Protein AF-A0A3B3D5J2-F1 (afdb_monomer)

Nearest PDB structures (foldseek):
  6rps-assembly2_B  TM=9.064E-01  e=7.370E-09  Homo sapiens
  2x7s-assembly1_A  TM=8.802E-01  e=2.127E-07  Homo sapiens
  3tvo-assembly1_X  TM=8.886E-01  e=2.582E-07  Homo sapiens
  8p6u-assembly1_A  TM=8.823E-01  e=7.752E-07  Homo sapiens
  3kld-assembly1_B  TM=8.930E-01  e=9.048E-06  Mus musculus

Radius of gyration: 16.82 Å; Cα contacts (8 Å, |Δi|>4): 180; chains: 1; bounding box: 38×32×40 Å

Foldseek 3Di:
DKDKDFDVVPDVDLVRLQQALRGIEIEAAAEAADDDDPDDVVLSHDPDQVAWWWDQAFDFDPVTHSRYTYTYHPDHHHHHPVRVVVVQVVQVVVCVVPPDDDDRPDPPGDPDDDDPTDGD

Sequence (120 aa):
MHVVHYNSDKYPNISSAVDKSDGLAVLGVLIEVIQVPGFNIRALLPARLDEYYRYDGSLTTPPCYPSVLWTVFRNTMTVSQKQVHQFTQLFLNRHLRSDEGSYYYRDSYIPNVESNLLQK

Secondary structure (DSSP, 8-state):
-EEEEE-TTT-SSHHHHTTSTTTEEEEE--EES---SS--GGGGS-S--SSEEEEEE--SSTT--S-EEEEEESS-EE--HHHHHHHHHHHHHHHTTS-S--------SPPPPP----B-

Organism: Oryzias melastigma (NCBI:txid30732)

Structure (mmCIF, N/CA/C/O backbone):
data_AF-A0A3B3D5J2-F1
#
_entry.id   AF-A0A3B3D5J2-F1
#
loop_
_atom_site.group_PDB
_atom_site.id
_atom_site.type_symbol
_atom_site.label_atom_id
_atom_site.label_alt_id
_atom_site.label_comp_id
_atom_site.label_asym_id
_atom_site.label_entity_id
_atom_site.label_seq_id
_atom_site.pdbx_PDB_ins_code
_atom_site.Cartn_x
_atom_site.Cartn_y
_atom_site.Cartn_z
_atom_site.occupancy
_atom_site.B_iso_or_equiv
_atom_site.auth_seq_id
_atom_site.auth_comp_id
_atom_site.auth_asym_id
_atom_site.auth_atom_id
_atom_site.pdbx_PDB_model_num
ATOM 1 N N . MET A 1 1 ? -3.450 2.923 5.338 1.00 83.88 1 MET A N 1
ATOM 2 C CA . MET A 1 1 ? -2.760 1.635 5.098 1.00 83.88 1 MET A CA 1
ATOM 3 C C . MET A 1 1 ? -2.498 1.489 3.610 1.00 83.88 1 MET A C 1
ATOM 5 O O . MET A 1 1 ? -3.393 1.792 2.835 1.00 83.88 1 MET A O 1
ATOM 9 N N . HIS A 1 2 ? -1.309 1.031 3.217 1.00 86.69 2 HIS A N 1
ATOM 10 C CA . HIS A 1 2 ? -0.979 0.725 1.822 1.00 86.69 2 HIS A CA 1
ATOM 11 C C . HIS A 1 2 ? -0.807 -0.788 1.647 1.00 86.69 2 HIS A C 1
ATOM 13 O O . HIS A 1 2 ? -0.105 -1.410 2.442 1.00 86.69 2 HIS A O 1
ATOM 19 N N . VAL A 1 3 ? -1.424 -1.374 0.618 1.00 87.31 3 VAL A N 1
ATOM 20 C CA . VAL A 1 3 ? -1.184 -2.765 0.198 1.00 87.31 3 VAL A CA 1
ATOM 21 C C . VAL A 1 3 ? -0.454 -2.739 -1.138 1.00 87.31 3 VAL A C 1
ATOM 23 O O . VAL A 1 3 ? -1.007 -2.293 -2.144 1.00 87.31 3 VAL A O 1
ATOM 26 N N . VAL A 1 4 ? 0.797 -3.195 -1.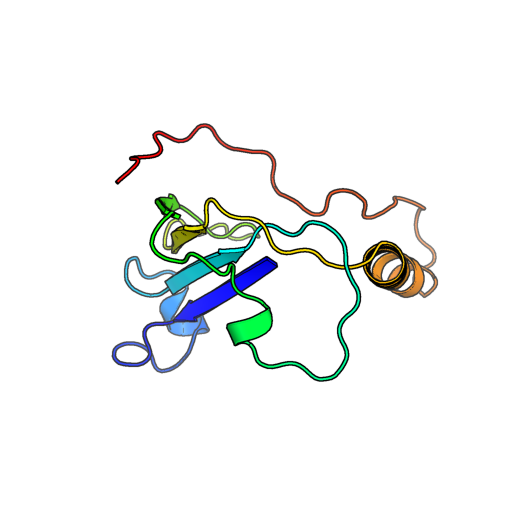141 1.00 89.88 4 VAL A N 1
ATOM 27 C CA . VAL A 1 4 ? 1.681 -3.157 -2.311 1.00 89.88 4 VAL A CA 1
ATOM 28 C C . VAL A 1 4 ? 1.608 -4.490 -3.050 1.00 89.88 4 VAL A C 1
ATOM 30 O O . VAL A 1 4 ? 1.875 -5.537 -2.465 1.00 89.88 4 VAL A O 1
ATOM 33 N N . HIS A 1 5 ? 1.260 -4.441 -4.333 1.00 91.06 5 HIS A N 1
ATOM 34 C CA . HIS A 1 5 ? 1.254 -5.581 -5.247 1.00 91.06 5 HIS A CA 1
ATOM 35 C C . HIS A 1 5 ? 2.325 -5.390 -6.321 1.00 91.06 5 HIS A C 1
ATOM 37 O O . HIS A 1 5 ? 2.671 -4.256 -6.658 1.00 91.06 5 HIS A O 1
ATOM 43 N N . TYR A 1 6 ? 2.815 -6.497 -6.881 1.00 94.00 6 TYR A N 1
ATOM 44 C CA . TYR A 1 6 ? 3.716 -6.492 -8.031 1.00 94.00 6 TYR A CA 1
ATOM 45 C C . TYR A 1 6 ? 3.174 -7.378 -9.155 1.00 94.00 6 TYR A C 1
ATOM 47 O O . TYR A 1 6 ? 2.416 -8.315 -8.903 1.00 94.00 6 TYR A O 1
ATOM 55 N N . ASN A 1 7 ? 3.561 -7.077 -10.392 1.00 91.50 7 ASN A N 1
ATOM 56 C CA . ASN A 1 7 ? 3.182 -7.847 -11.571 1.00 91.50 7 ASN A CA 1
ATOM 57 C C . ASN A 1 7 ? 3.985 -9.157 -11.652 1.00 91.50 7 ASN A C 1
ATOM 59 O O . ASN A 1 7 ? 5.087 -9.197 -12.205 1.00 91.50 7 ASN A O 1
ATOM 63 N N . SER A 1 8 ? 3.432 -10.229 -11.087 1.00 93.50 8 SER A N 1
ATOM 64 C CA . SER A 1 8 ? 4.075 -11.547 -11.027 1.00 93.50 8 SER A CA 1
ATOM 65 C C . SER A 1 8 ? 4.180 -12.260 -12.374 1.00 93.50 8 SER A C 1
ATOM 67 O O . SER A 1 8 ? 4.988 -13.174 -12.506 1.00 93.50 8 SER A O 1
ATOM 69 N N . ASP A 1 9 ? 3.401 -11.848 -13.375 1.00 93.56 9 ASP A N 1
ATOM 70 C CA . ASP A 1 9 ? 3.448 -12.458 -14.709 1.00 93.56 9 ASP A CA 1
ATOM 71 C C . ASP A 1 9 ? 4.710 -12.038 -15.473 1.00 93.56 9 ASP A C 1
ATOM 73 O O . ASP A 1 9 ? 5.179 -12.750 -16.360 1.00 93.56 9 ASP A O 1
ATOM 77 N N . LYS A 1 10 ? 5.270 -10.871 -15.128 1.00 91.69 10 LYS A N 1
ATOM 78 C CA . LYS A 1 10 ? 6.452 -10.294 -15.784 1.00 91.69 10 LYS A CA 1
ATOM 79 C C . LYS A 1 10 ? 7.709 -10.329 -14.926 1.00 91.69 10 LYS A C 1
ATOM 81 O O . LYS A 1 10 ? 8.810 -10.352 -15.474 1.00 91.69 10 LYS A O 1
ATOM 86 N N . TYR A 1 11 ? 7.562 -10.317 -13.603 1.00 95.44 11 TYR A N 1
ATOM 87 C CA . TYR A 1 11 ? 8.683 -10.175 -12.683 1.00 95.44 11 TYR A CA 1
ATOM 88 C C . TYR A 1 11 ? 8.696 -11.302 -11.649 1.00 95.44 11 TYR A C 1
ATOM 90 O O . TYR A 1 11 ? 7.673 -11.557 -11.017 1.00 95.44 11 TYR A O 1
ATOM 98 N N . PRO A 1 12 ? 9.850 -11.951 -11.409 1.00 92.94 12 PRO A N 1
ATOM 99 C CA . PRO A 1 12 ? 9.943 -13.062 -10.462 1.00 92.94 12 PRO A CA 1
ATOM 100 C C . PRO A 1 12 ? 9.779 -12.633 -8.999 1.00 92.94 12 PRO A C 1
ATOM 102 O O . PRO A 1 12 ? 9.542 -13.472 -8.134 1.00 92.94 12 PRO A O 1
ATOM 105 N N . ASN A 1 13 ? 9.966 -11.347 -8.689 1.00 92.75 13 ASN A N 1
ATOM 106 C CA . ASN A 1 13 ? 9.793 -10.807 -7.345 1.00 92.75 13 ASN A CA 1
ATOM 107 C C . ASN A 1 13 ? 9.612 -9.283 -7.361 1.00 92.75 13 ASN A C 1
ATOM 109 O O . ASN A 1 13 ? 9.946 -8.598 -8.331 1.00 92.75 13 ASN A O 1
ATOM 113 N N . ILE A 1 14 ? 9.158 -8.749 -6.226 1.00 89.75 14 ILE A N 1
ATOM 114 C CA . ILE A 1 14 ? 8.936 -7.312 -6.036 1.00 89.75 14 ILE A CA 1
ATOM 115 C C . ILE A 1 14 ? 10.203 -6.472 -6.266 1.00 89.75 14 ILE A C 1
ATOM 117 O O . ILE A 1 14 ? 10.112 -5.382 -6.821 1.00 89.75 14 ILE A O 1
ATOM 121 N N . SER A 1 15 ? 11.389 -6.984 -5.911 1.00 91.50 15 SER A N 1
ATOM 122 C CA . SER A 1 15 ? 12.650 -6.246 -6.071 1.00 91.50 15 SER A CA 1
ATOM 123 C C . SER A 1 15 ? 12.995 -6.007 -7.538 1.00 91.50 15 SER A C 1
ATOM 125 O O . SER A 1 15 ? 13.572 -4.977 -7.859 1.00 91.50 15 SER A O 1
ATOM 127 N N . SER A 1 16 ? 12.644 -6.941 -8.422 1.00 93.38 16 SER A N 1
ATOM 128 C CA . SER A 1 16 ? 12.849 -6.801 -9.869 1.00 93.38 16 SER A CA 1
ATOM 129 C C . SER A 1 16 ? 11.794 -5.938 -10.571 1.00 93.38 16 SER A C 1
ATOM 131 O O . SER A 1 16 ? 12.001 -5.538 -11.713 1.00 93.38 16 SER A O 1
ATOM 133 N N . ALA A 1 17 ? 10.676 -5.658 -9.893 1.00 91.25 17 ALA A N 1
ATOM 134 C CA . ALA A 1 17 ? 9.558 -4.875 -10.419 1.00 91.25 17 ALA A CA 1
ATOM 135 C C . ALA A 1 17 ? 9.580 -3.407 -9.955 1.00 91.25 17 ALA A C 1
ATOM 137 O O . ALA A 1 17 ? 8.911 -2.562 -10.540 1.00 91.25 17 ALA A O 1
ATOM 138 N N . VAL A 1 18 ? 10.324 -3.096 -8.890 1.00 89.56 18 VAL A N 1
ATOM 139 C CA . VAL A 1 18 ? 10.228 -1.826 -8.152 1.00 89.56 18 VAL A CA 1
ATOM 140 C C . VAL A 1 18 ? 10.546 -0.582 -8.990 1.00 89.56 18 VAL A C 1
ATOM 142 O O . VAL A 1 18 ? 9.994 0.487 -8.742 1.00 89.56 18 VAL A O 1
ATOM 145 N N . ASP A 1 19 ? 11.412 -0.710 -9.992 1.00 88.44 19 ASP A N 1
ATOM 146 C CA . ASP A 1 19 ? 11.854 0.372 -10.875 1.00 88.44 19 ASP A CA 1
ATOM 147 C C . ASP A 1 19 ? 11.133 0.360 -12.237 1.00 88.44 19 ASP A C 1
ATOM 149 O O . ASP A 1 19 ? 11.482 1.135 -13.128 1.00 88.44 19 ASP A O 1
ATOM 153 N N . LYS A 1 20 ? 10.139 -0.520 -12.424 1.00 91.12 20 LYS A N 1
ATOM 154 C CA . LYS A 1 20 ? 9.417 -0.702 -13.691 1.00 91.12 20 LYS A CA 1
ATOM 155 C C . LYS A 1 20 ? 8.056 -0.025 -13.636 1.00 91.12 20 LYS A C 1
ATOM 157 O O . LYS A 1 20 ? 7.317 -0.198 -12.673 1.00 91.12 20 LYS A O 1
ATOM 162 N N . SER A 1 21 ? 7.707 0.719 -14.684 1.00 85.19 21 SER A N 1
ATOM 163 C CA . SER A 1 21 ? 6.467 1.507 -14.745 1.00 85.19 21 SER A CA 1
ATOM 164 C C . SER A 1 21 ? 5.185 0.667 -14.682 1.00 85.19 21 SER A C 1
ATOM 166 O O . SER A 1 21 ? 4.151 1.163 -14.256 1.00 85.19 21 SER A O 1
ATOM 168 N N . ASP A 1 22 ? 5.243 -0.606 -15.069 1.00 88.69 22 ASP A N 1
ATOM 169 C CA . ASP A 1 22 ? 4.163 -1.594 -14.964 1.00 88.69 22 ASP A CA 1
ATOM 170 C C . ASP A 1 22 ? 4.429 -2.653 -13.878 1.00 88.69 22 ASP A C 1
ATOM 172 O O . ASP A 1 22 ? 3.799 -3.717 -13.854 1.00 88.69 22 ASP A O 1
ATOM 176 N N . GLY A 1 23 ? 5.388 -2.374 -12.995 1.00 87.75 23 GLY A N 1
ATOM 177 C CA . GLY A 1 23 ? 5.869 -3.307 -11.993 1.00 87.75 23 GLY A CA 1
ATOM 178 C C . GLY A 1 23 ? 5.003 -3.363 -10.746 1.00 87.75 23 GLY A C 1
ATOM 179 O O . GLY A 1 23 ? 4.763 -4.463 -10.247 1.00 87.75 23 GLY A O 1
ATOM 180 N N . LEU A 1 24 ? 4.519 -2.217 -10.250 1.00 92.12 24 LEU A N 1
ATOM 181 C CA . LEU A 1 24 ? 3.821 -2.118 -8.965 1.00 92.12 24 LEU A CA 1
ATOM 182 C C . LEU A 1 24 ? 2.426 -1.495 -9.074 1.00 92.12 24 LEU A C 1
ATOM 184 O O . LEU A 1 24 ? 2.198 -0.517 -9.783 1.00 92.12 24 LEU A O 1
ATOM 188 N N . ALA A 1 25 ? 1.507 -2.015 -8.263 1.00 87.94 25 ALA A N 1
ATOM 189 C CA . ALA A 1 25 ? 0.207 -1.406 -8.005 1.00 87.94 25 ALA A CA 1
ATOM 190 C C . ALA A 1 25 ? 0.011 -1.271 -6.495 1.00 87.94 25 ALA A C 1
ATOM 192 O O . ALA A 1 25 ? 0.195 -2.240 -5.753 1.00 87.94 25 ALA A O 1
ATOM 193 N N . VAL A 1 26 ? -0.368 -0.081 -6.025 1.00 89.81 26 VAL A N 1
ATOM 194 C CA . VAL A 1 26 ? -0.554 0.163 -4.589 1.00 89.81 26 VAL A CA 1
ATOM 195 C C . VAL A 1 26 ? -1.988 0.563 -4.290 1.00 89.81 26 VAL A C 1
ATOM 197 O O . VAL A 1 26 ? -2.544 1.487 -4.884 1.00 89.81 26 VAL A O 1
ATOM 200 N N . LEU A 1 27 ? -2.570 -0.148 -3.328 1.00 84.38 27 LEU A N 1
ATOM 201 C CA . LEU A 1 27 ? -3.902 0.105 -2.812 1.00 84.38 27 LEU A CA 1
ATOM 202 C C . LEU A 1 27 ? -3.817 0.926 -1.527 1.00 84.38 27 LEU A C 1
ATOM 204 O O . LEU A 1 27 ? -3.337 0.433 -0.504 1.00 84.38 27 LEU A O 1
ATOM 208 N N . GLY A 1 28 ? -4.286 2.168 -1.579 1.00 83.44 28 GLY A N 1
ATOM 209 C CA . GLY A 1 28 ? -4.389 3.059 -0.432 1.00 83.44 28 GLY A CA 1
ATOM 210 C C . GLY A 1 28 ? -5.759 2.967 0.233 1.00 83.44 28 GLY A C 1
ATOM 211 O O . GLY A 1 28 ? -6.780 3.261 -0.386 1.00 83.44 28 GLY A O 1
ATOM 212 N N . VAL A 1 29 ? -5.777 2.587 1.510 1.00 84.44 29 VAL A N 1
ATOM 213 C CA . VAL A 1 29 ? -6.975 2.569 2.359 1.00 84.44 29 VAL A CA 1
ATOM 214 C C . VAL A 1 29 ? -6.828 3.607 3.465 1.00 84.44 29 VAL A C 1
ATOM 216 O O . VAL A 1 29 ? -5.888 3.538 4.268 1.00 84.44 29 VAL A O 1
ATOM 219 N N . LEU A 1 30 ? -7.765 4.549 3.527 1.00 83.56 30 LEU A N 1
ATOM 220 C CA . LEU A 1 30 ? -7.865 5.524 4.610 1.00 83.56 30 LEU A CA 1
ATOM 221 C C . LEU A 1 30 ? -8.524 4.888 5.833 1.00 83.56 30 LEU A C 1
ATOM 223 O O . LEU A 1 30 ? -9.469 4.115 5.693 1.00 83.56 30 LEU A O 1
ATOM 227 N N . ILE A 1 31 ? -8.015 5.202 7.024 1.00 76.19 31 ILE A N 1
ATOM 228 C CA . ILE A 1 31 ? -8.418 4.554 8.270 1.00 76.19 31 ILE A CA 1
ATOM 229 C C . ILE A 1 31 ? -8.980 5.587 9.274 1.00 76.19 31 ILE A C 1
ATOM 231 O O . ILE A 1 31 ? -8.273 6.509 9.665 1.00 76.19 31 ILE A O 1
ATOM 235 N N . GLU A 1 32 ? -10.236 5.408 9.689 1.00 75.19 32 GLU A N 1
ATOM 236 C CA . GLU A 1 32 ? -10.915 5.973 10.874 1.00 75.19 32 GLU A CA 1
ATOM 237 C C . GLU A 1 32 ? -10.848 4.977 12.044 1.00 75.19 32 GLU A C 1
ATOM 239 O O . GLU A 1 32 ? -9.860 4.268 12.050 1.00 75.19 32 GLU A O 1
ATOM 244 N N . VAL A 1 33 ? -11.774 4.863 13.036 1.00 73.19 33 VAL A N 1
ATOM 245 C CA . VAL A 1 33 ? -11.447 4.215 14.344 1.00 73.19 33 VAL A CA 1
ATOM 246 C C . VAL A 1 33 ? -12.365 3.110 15.084 1.00 73.19 33 VAL A C 1
ATOM 248 O O . VAL A 1 33 ? -13.128 3.517 15.947 1.00 73.19 33 VAL A O 1
ATOM 251 N N . ILE A 1 34 ? -12.298 1.738 14.877 1.00 65.94 34 ILE A N 1
ATOM 252 C CA . ILE A 1 34 ? -12.864 0.497 15.590 1.00 65.94 34 ILE A CA 1
ATOM 253 C C . ILE A 1 34 ? -11.978 -0.846 15.664 1.00 65.94 34 ILE A C 1
ATOM 255 O O . ILE A 1 34 ? -11.178 -1.104 14.789 1.00 65.94 34 ILE A O 1
ATOM 259 N N . GLN A 1 35 ? -12.084 -1.749 16.680 1.00 60.19 35 GLN A N 1
ATOM 260 C CA . GLN A 1 35 ? -11.154 -2.893 16.991 1.00 60.19 35 GLN A CA 1
ATOM 261 C C . GLN A 1 35 ? -11.306 -4.178 16.127 1.00 60.19 35 GLN A C 1
ATOM 263 O O . GLN A 1 35 ? -12.436 -4.579 15.875 1.00 60.19 35 GLN A O 1
ATOM 268 N N . VAL A 1 36 ? -10.218 -4.903 15.773 1.00 56.69 36 VAL A N 1
ATOM 269 C CA . VAL A 1 36 ? -10.278 -6.140 14.942 1.00 56.69 36 VAL A CA 1
ATOM 270 C C . VAL A 1 36 ? -9.322 -7.278 15.407 1.00 56.69 36 VAL A C 1
ATOM 272 O O . VAL A 1 36 ? -8.108 -7.064 15.438 1.00 56.69 36 VAL A O 1
ATOM 275 N N . PRO A 1 37 ? -9.828 -8.481 15.774 1.00 63.81 37 PRO A N 1
ATOM 276 C CA . PRO A 1 37 ? -9.061 -9.735 15.907 1.00 63.81 37 PRO A CA 1
ATOM 277 C C . PRO A 1 37 ? -8.848 -10.405 14.530 1.00 63.81 37 PRO A C 1
ATOM 279 O O . PRO A 1 37 ? -9.143 -9.776 13.524 1.00 63.81 37 PRO A O 1
ATOM 282 N N . GLY A 1 38 ? -8.312 -11.636 14.451 1.00 58.94 38 GLY A N 1
ATOM 283 C CA . GLY A 1 38 ? -7.962 -12.315 13.183 1.00 58.94 38 GLY A CA 1
ATOM 284 C C . GLY A 1 38 ? -8.987 -12.091 12.061 1.00 58.94 38 GLY A C 1
ATOM 285 O O . GLY A 1 38 ? -10.170 -12.378 12.238 1.00 58.94 38 GLY A O 1
ATOM 286 N N . PHE A 1 39 ? -8.540 -11.510 10.944 1.00 67.25 39 PHE A N 1
ATOM 287 C CA . PHE A 1 39 ? -9.435 -10.793 10.037 1.00 67.25 39 PHE A CA 1
ATOM 288 C C . PHE A 1 39 ? -9.262 -11.200 8.575 1.00 67.25 39 PHE A C 1
ATOM 290 O O . PHE A 1 39 ? -8.171 -11.480 8.082 1.00 67.25 39 PHE A O 1
ATOM 297 N N . ASN A 1 40 ? -10.383 -11.186 7.862 1.00 77.06 40 ASN A N 1
ATOM 298 C CA . ASN A 1 40 ? -10.420 -11.279 6.413 1.00 77.06 40 ASN A CA 1
ATOM 299 C C . ASN A 1 40 ? -9.822 -9.993 5.813 1.00 77.06 40 ASN A C 1
ATOM 301 O O . ASN A 1 40 ? -10.244 -8.906 6.193 1.00 77.06 40 ASN A O 1
ATOM 305 N N . ILE A 1 41 ? -8.893 -10.083 4.853 1.00 81.44 41 ILE A N 1
ATOM 306 C CA . ILE A 1 41 ? -8.319 -8.901 4.172 1.00 81.44 41 ILE A CA 1
ATOM 307 C C . ILE A 1 41 ? -9.415 -8.038 3.536 1.00 81.44 41 ILE A C 1
ATOM 309 O O . ILE A 1 41 ? -9.307 -6.815 3.525 1.00 81.44 41 ILE A O 1
ATOM 313 N N . ARG A 1 42 ? -10.515 -8.647 3.075 1.00 83.44 42 ARG A N 1
ATOM 314 C CA . ARG A 1 42 ? -11.688 -7.914 2.586 1.00 83.44 42 ARG A CA 1
ATOM 315 C C . ARG A 1 42 ? -12.271 -6.981 3.647 1.00 83.44 42 ARG A C 1
ATOM 317 O O . ARG A 1 42 ? -12.748 -5.912 3.294 1.00 83.44 42 ARG A O 1
ATOM 324 N N . ALA A 1 43 ? -12.195 -7.363 4.920 1.00 81.88 43 ALA A N 1
ATOM 325 C CA . ALA A 1 43 ? -12.626 -6.544 6.048 1.00 81.88 43 ALA A CA 1
ATOM 326 C C . ALA A 1 43 ? -11.668 -5.381 6.352 1.00 81.88 43 ALA A C 1
ATOM 328 O O . ALA A 1 43 ? -11.986 -4.556 7.198 1.00 81.88 43 ALA A O 1
ATOM 329 N N . LEU A 1 44 ? -10.519 -5.293 5.671 1.00 82.56 44 LEU A N 1
ATOM 330 C CA . LEU A 1 44 ? -9.663 -4.105 5.672 1.00 82.56 44 LEU A CA 1
ATOM 331 C C . LEU A 1 44 ? -9.912 -3.182 4.475 1.00 82.56 44 LEU A C 1
ATOM 333 O O . LEU A 1 44 ? -9.210 -2.183 4.331 1.00 82.56 44 LEU A O 1
ATOM 337 N N . LEU A 1 45 ? -10.857 -3.514 3.596 1.00 88.62 45 LEU A N 1
ATOM 338 C CA . LEU A 1 45 ? -11.207 -2.688 2.448 1.00 88.62 45 LEU A CA 1
ATOM 339 C C . LEU A 1 45 ? -12.544 -1.983 2.694 1.00 88.62 45 LEU A C 1
ATOM 341 O O . LEU A 1 45 ? -13.430 -2.584 3.304 1.00 88.62 45 LEU A O 1
ATOM 345 N N . PRO A 1 46 ? -12.728 -0.756 2.174 1.00 88.12 46 PRO A N 1
ATOM 346 C CA . PRO A 1 46 ? -14.010 -0.070 2.252 1.00 88.12 46 PRO A CA 1
ATOM 347 C C . PRO A 1 46 ? -15.138 -0.886 1.620 1.00 88.12 46 PRO A C 1
ATOM 349 O O . PRO A 1 46 ? -14.929 -1.654 0.675 1.00 88.12 46 PRO A O 1
ATOM 352 N N . ALA A 1 47 ? -16.360 -0.690 2.117 1.00 88.06 47 ALA A N 1
ATOM 353 C CA . ALA A 1 47 ? -17.538 -1.376 1.587 1.00 88.06 47 ALA A CA 1
ATOM 354 C C . ALA A 1 47 ? -17.742 -1.090 0.087 1.00 88.06 47 ALA A C 1
ATOM 356 O O . ALA A 1 47 ? -18.087 -1.993 -0.677 1.00 88.06 47 ALA A O 1
ATOM 357 N N . ARG A 1 48 ? -17.470 0.153 -0.328 1.00 89.12 48 ARG A N 1
ATOM 358 C CA . ARG A 1 48 ? -17.554 0.625 -1.712 1.00 89.12 48 ARG A CA 1
ATOM 359 C C . ARG A 1 48 ? -16.159 0.730 -2.311 1.00 89.12 48 ARG A C 1
ATOM 361 O O . ARG A 1 48 ? -15.344 1.522 -1.848 1.00 89.12 48 ARG A O 1
ATOM 368 N N . LEU A 1 49 ? -15.885 -0.109 -3.308 1.00 91.00 49 LEU A N 1
ATOM 369 C CA . LEU A 1 49 ? -14.606 -0.120 -4.029 1.00 91.00 49 LEU A CA 1
ATOM 370 C C . LEU A 1 49 ? -14.676 0.566 -5.389 1.00 91.00 49 LEU A C 1
ATOM 372 O O . LEU A 1 49 ? -13.652 0.736 -6.034 1.00 91.00 49 LEU A O 1
ATOM 376 N N . ASP A 1 50 ? -15.881 0.882 -5.844 1.00 93.38 50 ASP A N 1
ATOM 377 C CA . ASP A 1 50 ? -16.170 1.570 -7.096 1.00 93.38 50 ASP A CA 1
ATOM 378 C C . ASP A 1 50 ? -15.805 3.060 -7.034 1.00 93.38 50 ASP A C 1
ATOM 380 O O . ASP A 1 50 ? -15.554 3.667 -8.067 1.00 93.38 50 ASP A O 1
ATOM 384 N N . GLU A 1 51 ? -15.701 3.636 -5.833 1.00 92.00 51 GLU A N 1
ATOM 385 C CA . GLU A 1 51 ? -15.327 5.036 -5.626 1.00 92.00 51 GLU A CA 1
ATOM 386 C C . GLU A 1 51 ? -13.844 5.166 -5.259 1.00 92.00 51 GLU A C 1
ATOM 388 O O . GLU A 1 51 ? -13.440 4.962 -4.107 1.00 92.00 51 GLU A O 1
ATOM 393 N N . TYR A 1 52 ? -13.013 5.524 -6.238 1.00 92.88 52 TYR A N 1
ATOM 394 C CA . TYR A 1 52 ? -11.573 5.684 -6.043 1.00 92.88 52 TYR A CA 1
ATOM 395 C C . TYR A 1 52 ? -10.956 6.744 -6.956 1.00 92.88 52 TYR A C 1
ATOM 397 O O . TYR A 1 52 ? -11.470 7.074 -8.020 1.00 92.88 52 TYR A O 1
ATOM 405 N N . TYR A 1 53 ? -9.789 7.227 -6.547 1.00 90.81 53 TYR A N 1
ATOM 406 C CA . TYR A 1 53 ? -8.888 8.041 -7.354 1.00 90.81 53 TYR A CA 1
ATOM 407 C C . TYR A 1 53 ? -7.763 7.160 -7.885 1.00 90.81 53 TYR A C 1
ATOM 409 O O . TYR A 1 53 ? -7.245 6.312 -7.149 1.00 90.81 53 TYR A O 1
ATOM 417 N N . ARG A 1 54 ? -7.366 7.357 -9.146 1.00 90.56 54 ARG A N 1
ATOM 418 C CA . ARG A 1 54 ? -6.251 6.624 -9.753 1.00 90.56 54 ARG A CA 1
ATOM 419 C C . ARG A 1 54 ? -5.270 7.588 -10.402 1.00 90.56 54 ARG A C 1
ATOM 421 O O . ARG A 1 54 ? -5.688 8.444 -11.175 1.00 90.56 54 ARG A O 1
ATOM 428 N N . TYR A 1 55 ? -3.989 7.446 -10.086 1.00 87.69 55 TYR A N 1
ATOM 429 C CA . TYR A 1 55 ? -2.944 8.321 -10.613 1.00 87.69 55 TYR A CA 1
ATOM 430 C C . TYR A 1 55 ? -1.586 7.617 -10.649 1.00 87.69 55 TYR A C 1
ATOM 432 O O . TYR A 1 55 ? -1.316 6.729 -9.836 1.00 87.69 55 TYR A O 1
ATOM 440 N N . ASP A 1 56 ? -0.738 8.027 -11.588 1.00 89.75 56 ASP A N 1
ATOM 441 C CA . ASP A 1 56 ? 0.671 7.643 -11.620 1.00 89.75 56 ASP A CA 1
ATOM 442 C C . ASP A 1 56 ? 1.437 8.449 -10.568 1.00 89.75 56 ASP A C 1
ATOM 444 O O . ASP A 1 56 ? 1.317 9.672 -10.487 1.00 89.75 56 ASP A O 1
ATOM 448 N N . GLY A 1 57 ? 2.218 7.768 -9.738 1.00 87.62 57 GLY A N 1
ATOM 449 C CA . GLY A 1 57 ? 2.982 8.383 -8.664 1.00 87.62 57 GLY A CA 1
ATOM 450 C C . GLY A 1 57 ? 4.245 7.602 -8.335 1.00 87.62 57 GLY A C 1
ATOM 451 O O . GLY A 1 57 ? 4.720 6.771 -9.110 1.00 87.62 57 GLY A O 1
ATOM 452 N N . SER A 1 58 ? 4.807 7.884 -7.163 1.00 88.81 58 SER A N 1
ATOM 453 C CA . SER A 1 58 ? 6.056 7.284 -6.707 1.00 88.81 58 SER A CA 1
ATOM 454 C C . SER A 1 58 ? 5.909 6.479 -5.422 1.00 88.81 58 SER A C 1
ATOM 456 O O . SER A 1 58 ? 4.871 6.512 -4.755 1.00 88.81 58 SER A O 1
ATOM 458 N N . LEU A 1 59 ? 6.961 5.739 -5.068 1.00 86.81 59 LEU A N 1
ATOM 459 C CA . LEU A 1 59 ? 7.107 5.169 -3.731 1.00 86.81 59 LEU A CA 1
ATOM 460 C C . LEU A 1 59 ? 7.160 6.282 -2.678 1.00 86.81 59 LEU A C 1
ATOM 462 O O . LEU A 1 59 ? 7.879 7.266 -2.833 1.00 86.81 59 LEU A O 1
ATOM 466 N N . THR A 1 60 ? 6.473 6.082 -1.554 1.00 87.06 60 THR A N 1
ATOM 467 C CA . THR A 1 60 ? 6.456 7.034 -0.429 1.00 87.06 60 THR A CA 1
ATOM 468 C C . THR A 1 60 ? 7.608 6.813 0.558 1.00 87.06 60 THR A C 1
ATOM 470 O O . THR A 1 60 ? 7.489 7.129 1.739 1.00 87.06 60 THR A O 1
ATOM 473 N N . THR A 1 61 ? 8.704 6.215 0.098 1.00 81.00 61 THR A N 1
ATOM 474 C CA . THR A 1 61 ? 9.938 5.968 0.855 1.00 81.00 61 THR A CA 1
ATOM 475 C C . THR A 1 61 ? 11.112 5.961 -0.120 1.00 81.00 61 THR A C 1
ATOM 477 O O . THR A 1 61 ? 10.945 5.431 -1.228 1.00 81.00 61 THR A O 1
ATOM 480 N N . PRO A 1 62 ? 12.297 6.481 0.259 1.00 84.62 62 PRO A N 1
ATOM 481 C CA . PRO A 1 62 ? 13.489 6.391 -0.578 1.00 84.62 62 PRO A CA 1
ATOM 482 C C . PRO A 1 62 ? 13.706 4.961 -1.100 1.00 84.62 62 PRO A C 1
ATOM 484 O O . PRO A 1 62 ? 13.522 4.009 -0.336 1.00 84.62 62 PRO A O 1
ATOM 487 N N . PRO A 1 63 ? 14.054 4.789 -2.388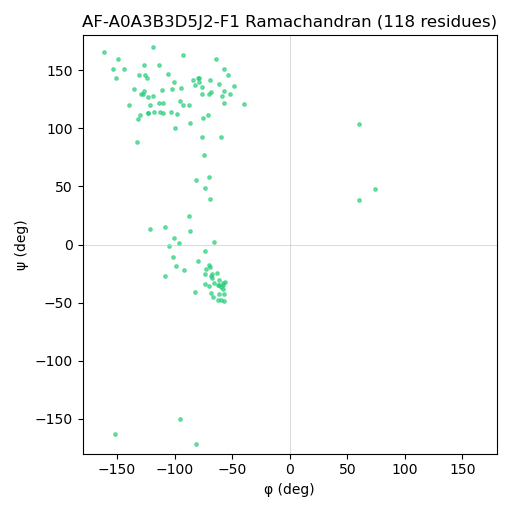 1.00 88.50 63 PRO A N 1
ATOM 488 C CA . PRO A 1 63 ? 14.510 5.808 -3.347 1.00 88.50 63 PRO A CA 1
ATOM 489 C C . PRO A 1 63 ? 13.401 6.564 -4.113 1.00 88.50 63 PRO A C 1
ATOM 491 O O . PRO A 1 63 ? 13.711 7.280 -5.059 1.00 88.50 63 PRO A O 1
ATOM 494 N N . CYS A 1 64 ? 12.126 6.448 -3.721 1.00 84.50 64 CYS A N 1
ATOM 495 C CA . CYS A 1 64 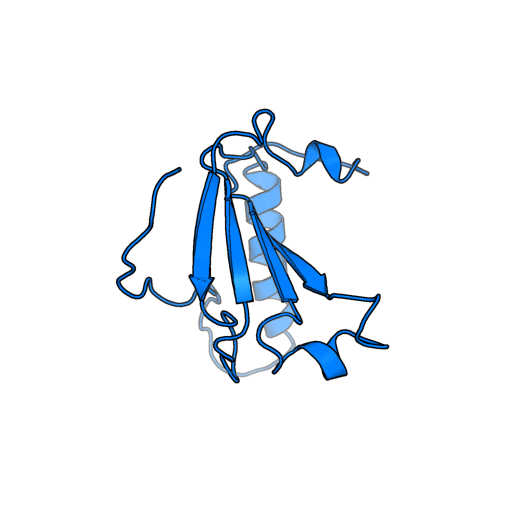? 11.016 7.232 -4.286 1.00 84.50 64 CYS A CA 1
ATOM 496 C C . CYS A 1 64 ? 10.790 7.043 -5.805 1.00 84.50 6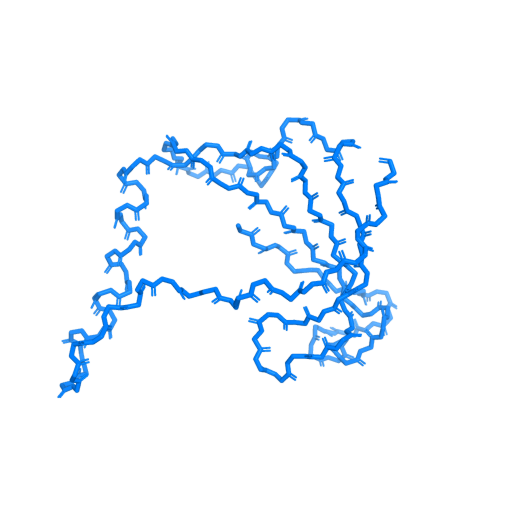4 CYS A C 1
ATOM 498 O O . CYS A 1 64 ? 10.464 8.002 -6.504 1.00 84.50 64 CYS A O 1
ATOM 500 N N . TYR A 1 65 ? 10.949 5.822 -6.333 1.00 84.81 65 TYR A N 1
ATOM 501 C CA . TYR A 1 65 ? 10.774 5.552 -7.769 1.00 84.81 65 TYR A CA 1
ATOM 502 C C . TYR A 1 65 ? 9.376 5.950 -8.278 1.00 84.81 65 TYR A C 1
ATOM 504 O O . TYR A 1 65 ? 8.397 5.545 -7.648 1.00 84.81 65 TYR A O 1
ATOM 512 N N . PRO A 1 66 ? 9.258 6.686 -9.406 1.00 87.19 66 PRO A N 1
ATOM 513 C CA . PRO A 1 66 ? 7.990 7.097 -10.022 1.00 87.19 66 PRO A CA 1
ATOM 514 C C . PRO A 1 66 ? 7.388 5.975 -10.886 1.00 87.19 66 PRO A C 1
ATOM 516 O O . PRO A 1 66 ? 7.176 6.127 -12.086 1.00 87.19 66 PRO A O 1
ATOM 519 N N . SER A 1 67 ? 7.192 4.810 -10.279 1.00 86.44 67 SER A N 1
ATOM 520 C CA . SER A 1 67 ? 6.807 3.554 -10.938 1.00 86.44 67 SER A CA 1
ATOM 521 C C . SER A 1 67 ? 5.494 2.980 -10.396 1.00 86.44 67 SER A C 1
ATOM 523 O O . SER A 1 67 ? 5.184 1.811 -10.624 1.00 86.44 67 SER A O 1
ATOM 525 N N . VAL A 1 68 ? 4.733 3.768 -9.629 1.00 89.19 68 VAL A N 1
ATOM 526 C CA . VAL A 1 68 ? 3.579 3.271 -8.876 1.00 89.19 68 VAL A CA 1
ATOM 527 C C . VAL A 1 68 ? 2.279 3.793 -9.464 1.00 89.19 68 VAL A C 1
ATOM 529 O O . VAL A 1 68 ? 2.023 4.994 -9.446 1.00 89.19 68 VAL A O 1
ATOM 532 N N . LEU A 1 69 ? 1.401 2.876 -9.865 1.00 91.31 69 LEU A N 1
ATOM 533 C CA . LEU A 1 69 ? 0.006 3.198 -10.150 1.00 91.31 69 LEU A CA 1
ATOM 534 C C . LEU A 1 69 ? -0.814 3.127 -8.856 1.00 91.31 69 LEU A C 1
ATOM 536 O O . LEU A 1 69 ? -1.117 2.042 -8.344 1.00 91.31 69 LEU A O 1
ATOM 540 N N . TRP A 1 70 ? -1.166 4.291 -8.317 1.00 91.38 70 TRP A N 1
ATOM 541 C CA . TRP A 1 70 ? -1.913 4.419 -7.070 1.00 91.38 70 TRP A CA 1
ATOM 542 C C . TRP A 1 70 ? -3.410 4.250 -7.296 1.00 91.38 70 TRP A C 1
ATOM 544 O O . TRP A 1 70 ? -3.975 4.804 -8.235 1.00 91.38 70 TRP A O 1
ATOM 554 N N . THR A 1 71 ? -4.070 3.506 -6.408 1.00 93.44 71 THR A N 1
ATOM 555 C CA . THR A 1 71 ? -5.534 3.476 -6.276 1.00 93.44 71 THR A CA 1
ATOM 556 C C . THR A 1 71 ? -5.898 3.841 -4.845 1.00 93.44 71 THR A C 1
ATOM 558 O O . THR A 1 71 ? -5.586 3.093 -3.919 1.00 93.44 71 THR A O 1
ATOM 561 N N . VAL A 1 72 ? -6.542 4.991 -4.659 1.00 92.44 72 VAL A N 1
ATOM 562 C CA . VAL A 1 72 ? -6.937 5.507 -3.342 1.00 92.44 72 VAL A CA 1
ATOM 563 C C . VAL A 1 72 ? -8.454 5.499 -3.251 1.00 92.44 72 VAL A C 1
ATOM 565 O O . VAL A 1 72 ? -9.118 6.228 -3.986 1.00 92.44 72 VAL A O 1
ATOM 568 N N . PHE A 1 73 ? -9.014 4.677 -2.364 1.00 93.81 73 PHE A N 1
ATOM 569 C CA . PHE A 1 73 ? -10.464 4.647 -2.174 1.00 93.81 73 PHE A CA 1
ATOM 570 C C . PHE A 1 73 ? -10.966 5.931 -1.522 1.00 93.81 73 PHE A C 1
ATOM 572 O O . PHE A 1 73 ? -10.334 6.471 -0.612 1.00 93.81 73 PHE A O 1
ATOM 579 N N . ARG A 1 74 ? -12.136 6.392 -1.968 1.00 90.81 74 ARG A N 1
ATOM 580 C CA . ARG A 1 74 ? -12.801 7.570 -1.406 1.00 90.81 74 ARG A CA 1
ATOM 581 C C . ARG A 1 74 ? -13.339 7.301 -0.000 1.00 90.81 74 ARG A C 1
ATOM 583 O O . ARG A 1 74 ? -13.324 8.192 0.843 1.00 90.81 74 ARG A O 1
ATOM 590 N N . ASN A 1 75 ? -13.819 6.086 0.243 1.00 91.19 75 ASN A N 1
ATOM 591 C CA . ASN A 1 75 ? -14.416 5.686 1.512 1.00 91.19 75 ASN A CA 1
ATOM 592 C C . ASN A 1 75 ? -13.345 5.251 2.521 1.00 91.19 75 ASN A C 1
ATOM 594 O O . ASN A 1 75 ? -12.369 4.584 2.173 1.00 91.19 75 ASN A O 1
ATOM 598 N N . THR A 1 76 ? -13.557 5.606 3.785 1.00 89.38 76 THR A N 1
ATOM 599 C CA . THR A 1 76 ? -12.661 5.317 4.909 1.00 89.38 76 THR A CA 1
ATOM 600 C C . THR A 1 76 ? -13.038 4.010 5.625 1.00 89.38 76 THR A C 1
ATOM 602 O O . THR A 1 76 ? -14.134 3.475 5.451 1.00 89.38 76 THR A O 1
ATOM 605 N N . MET A 1 77 ? -12.107 3.477 6.423 1.00 87.62 77 MET A N 1
ATOM 606 C CA . MET A 1 77 ? -12.244 2.238 7.204 1.00 87.62 77 MET A CA 1
ATOM 607 C C . MET A 1 77 ? -12.007 2.462 8.690 1.00 87.62 77 MET A C 1
ATOM 609 O O . MET A 1 77 ? -10.952 2.928 9.073 1.00 87.62 77 MET A O 1
ATOM 613 N N . THR A 1 78 ? -12.904 2.059 9.574 1.00 83.50 78 THR A N 1
ATOM 614 C CA . THR A 1 78 ? -12.834 2.437 10.996 1.00 83.50 78 THR A CA 1
ATOM 615 C C . THR A 1 78 ? -11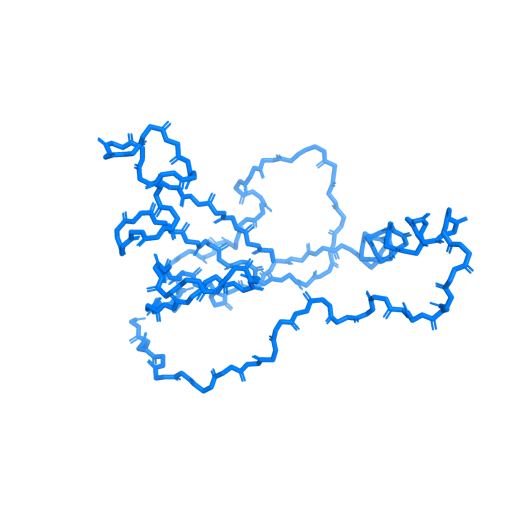.951 1.445 11.844 1.00 83.50 78 THR A C 1
ATOM 617 O O . THR A 1 78 ? -12.292 0.277 11.923 1.00 83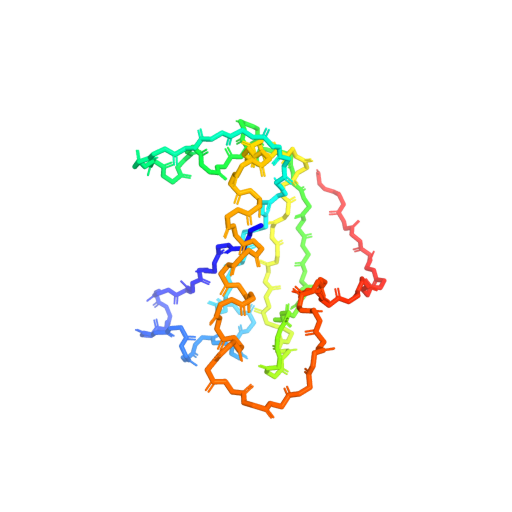.50 78 THR A O 1
ATOM 620 N N . VAL A 1 79 ? -10.843 1.869 12.512 1.00 81.75 79 VAL A N 1
ATOM 621 C CA . VAL A 1 79 ? -9.808 1.185 13.412 1.00 81.75 79 VAL A CA 1
ATOM 622 C C . VAL A 1 79 ? -9.546 1.716 14.894 1.00 81.75 79 VAL A C 1
ATOM 624 O O . VAL A 1 79 ? -9.021 2.800 15.073 1.00 81.75 79 VAL A O 1
ATOM 627 N N . SER A 1 80 ? -9.846 1.023 16.010 1.00 84.81 80 SER A N 1
ATOM 628 C CA . SER A 1 80 ? -10.273 1.658 17.305 1.00 84.81 80 SER A CA 1
ATOM 629 C C . SER A 1 80 ? -9.239 2.541 17.981 1.00 84.81 80 SER A C 1
ATOM 631 O O . SER A 1 80 ? -8.048 2.375 17.768 1.00 84.81 80 SER A O 1
ATOM 633 N N . GLN A 1 81 ? -9.665 3.443 18.884 1.00 83.00 81 GLN A N 1
ATOM 634 C CA . GLN A 1 81 ? -8.719 4.377 19.512 1.00 83.00 81 GLN A CA 1
ATOM 635 C C . GLN A 1 81 ? -7.676 3.596 20.306 1.00 83.00 81 GLN A C 1
ATOM 637 O O . GLN A 1 81 ? -6.498 3.935 20.327 1.00 83.00 81 GLN A O 1
ATOM 642 N N . LYS A 1 82 ? -8.104 2.478 20.897 1.00 81.12 82 LYS A N 1
ATOM 643 C CA . LYS A 1 82 ? -7.223 1.516 21.545 1.00 81.12 82 LYS A CA 1
ATOM 644 C C . LYS A 1 82 ? -6.213 0.907 20.567 1.00 81.12 82 LYS A C 1
ATOM 646 O O . LYS A 1 82 ? -5.049 0.791 20.929 1.00 81.12 82 LYS A O 1
ATOM 651 N N . GLN A 1 83 ? -6.622 0.544 19.352 1.00 77.81 83 GLN A N 1
ATOM 652 C CA . GLN A 1 83 ? -5.708 0.040 18.323 1.00 77.81 83 GLN A CA 1
ATOM 653 C C . GLN A 1 83 ? -4.754 1.112 17.799 1.00 77.81 83 GLN A C 1
ATOM 655 O O . GLN A 1 83 ? -3.570 0.825 17.655 1.00 77.81 83 GLN A O 1
ATOM 660 N N . VAL A 1 84 ? -5.234 2.336 17.559 1.00 82.12 84 VAL A N 1
ATOM 661 C CA . VAL A 1 84 ? -4.379 3.476 17.193 1.00 82.12 84 VAL A CA 1
ATOM 662 C C . VAL A 1 84 ? -3.335 3.693 18.280 1.00 82.12 84 VAL A C 1
ATOM 664 O O . VAL A 1 84 ? -2.144 3.737 17.990 1.00 82.12 84 VAL A O 1
ATOM 667 N N . HIS A 1 85 ? -3.760 3.720 19.543 1.00 82.12 85 HIS A N 1
ATOM 668 C CA . HIS A 1 85 ? -2.856 3.852 20.676 1.00 82.12 85 HIS A CA 1
ATOM 669 C C . HIS A 1 85 ? -1.831 2.709 20.730 1.00 82.12 85 HIS A C 1
ATOM 671 O O . HIS A 1 85 ? -0.638 2.973 20.837 1.00 82.12 85 HIS A O 1
ATOM 677 N N . GLN A 1 86 ? -2.259 1.448 20.599 1.00 79.69 86 GLN A N 1
ATOM 678 C CA . GLN A 1 86 ? -1.352 0.294 20.541 1.00 79.69 86 GLN A CA 1
ATOM 679 C C . GLN A 1 86 ? -0.336 0.415 19.399 1.00 79.69 86 GLN A C 1
ATOM 681 O O . GLN A 1 86 ? 0.846 0.143 19.605 1.00 79.69 86 GLN A O 1
ATOM 686 N N . PHE A 1 87 ? -0.774 0.857 18.219 1.00 77.00 87 PHE A N 1
ATOM 687 C CA . PHE A 1 87 ? 0.100 1.084 17.075 1.00 77.00 87 PHE A CA 1
ATOM 688 C C . PHE A 1 87 ? 1.136 2.171 17.373 1.00 77.00 87 PHE A C 1
ATOM 690 O O . PHE A 1 87 ? 2.326 1.936 17.184 1.00 77.00 87 PHE A O 1
ATOM 697 N N . THR A 1 88 ? 0.726 3.316 17.928 1.00 75.25 88 THR A N 1
ATOM 698 C CA . THR A 1 88 ? 1.647 4.396 18.319 1.00 75.25 88 THR A CA 1
ATOM 699 C C . THR A 1 88 ? 2.672 3.934 19.364 1.00 75.25 88 THR A C 1
ATOM 701 O O . THR A 1 88 ? 3.840 4.309 19.280 1.00 75.25 88 THR A O 1
ATOM 704 N N . GLN A 1 89 ? 2.285 3.071 20.311 1.00 73.81 89 GLN A N 1
ATOM 705 C CA . GLN A 1 89 ? 3.199 2.533 21.331 1.00 73.81 89 GLN A CA 1
ATOM 706 C C . GLN A 1 89 ? 4.287 1.604 20.758 1.00 73.81 89 GLN A C 1
ATOM 708 O O . GLN A 1 89 ? 5.389 1.550 21.303 1.00 73.81 89 GLN A O 1
ATOM 713 N N . LEU A 1 90 ? 4.038 0.899 19.646 1.00 67.62 90 LEU A N 1
ATOM 714 C CA . LEU A 1 90 ? 5.059 0.052 19.005 1.00 67.62 90 LEU A CA 1
ATOM 715 C C . LEU A 1 90 ? 6.272 0.860 18.525 1.00 67.62 90 LEU A C 1
ATOM 717 O O . LEU A 1 90 ? 7.403 0.375 18.603 1.00 67.62 90 LEU A O 1
ATOM 721 N N . PHE A 1 91 ? 6.050 2.091 18.062 1.00 63.62 91 PHE A N 1
ATOM 722 C CA . PHE A 1 91 ? 7.128 2.988 17.641 1.00 63.62 91 PHE A CA 1
ATOM 723 C C . PHE A 1 91 ? 7.905 3.545 18.836 1.00 63.62 91 PHE A C 1
ATOM 725 O O . PHE A 1 91 ? 9.125 3.665 18.756 1.00 63.62 91 PHE A O 1
ATOM 732 N N . LEU A 1 92 ? 7.232 3.785 19.967 1.00 58.03 92 LEU A N 1
ATOM 733 C CA . LEU A 1 92 ? 7.876 4.213 21.214 1.00 58.03 92 LEU A CA 1
ATOM 734 C C . LEU A 1 92 ? 8.772 3.109 21.804 1.00 58.03 92 LEU A C 1
ATOM 736 O O . LEU A 1 92 ? 9.927 3.358 22.144 1.00 58.03 92 LEU A O 1
ATOM 740 N N . ASN A 1 93 ? 8.291 1.862 21.849 1.00 54.00 93 ASN A N 1
ATOM 741 C CA . ASN A 1 93 ? 9.039 0.739 22.431 1.00 54.00 93 ASN A CA 1
ATOM 742 C C . ASN A 1 93 ? 10.276 0.326 21.621 1.00 54.00 93 ASN A C 1
ATOM 744 O O . ASN A 1 93 ? 11.231 -0.201 22.191 1.00 54.00 93 ASN A O 1
ATOM 748 N N . ARG A 1 94 ? 10.286 0.555 20.301 1.00 54.66 94 ARG A N 1
ATOM 749 C CA . ARG A 1 94 ? 11.459 0.269 19.460 1.00 54.66 94 ARG A CA 1
ATOM 750 C C . ARG A 1 94 ? 12.638 1.202 19.782 1.00 54.66 94 ARG A C 1
ATOM 752 O O . ARG A 1 94 ? 13.773 0.795 19.568 1.00 54.66 94 ARG A O 1
ATOM 759 N N . HIS A 1 95 ? 12.378 2.398 20.322 1.00 50.69 95 HIS A N 1
ATOM 760 C CA . HIS A 1 95 ? 13.400 3.390 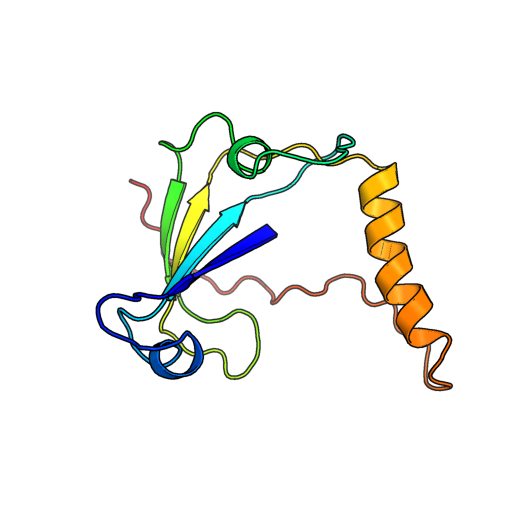20.682 1.00 50.69 95 HIS A CA 1
ATOM 761 C C . HIS A 1 95 ? 13.906 3.298 22.129 1.00 50.69 95 HIS A C 1
ATOM 763 O O . HIS A 1 95 ? 15.038 3.683 22.377 1.00 50.69 95 HIS A O 1
ATOM 769 N N . LEU A 1 96 ? 13.167 2.699 23.074 1.00 52.47 96 LEU A N 1
ATOM 770 C CA . LEU A 1 96 ? 13.675 2.445 24.442 1.00 52.47 96 LEU A CA 1
ATOM 771 C C . LEU A 1 96 ? 14.843 1.430 24.502 1.00 52.47 96 LEU A C 1
ATOM 773 O O . LEU A 1 96 ? 15.306 1.080 25.583 1.00 52.47 96 LEU A O 1
ATOM 777 N N . ARG A 1 97 ? 15.301 0.921 23.351 1.00 53.44 97 ARG A N 1
ATOM 778 C CA . ARG A 1 97 ? 16.505 0.085 23.208 1.00 53.44 97 ARG A CA 1
ATOM 779 C C . ARG A 1 97 ? 17.700 0.834 22.603 1.00 53.44 97 ARG A C 1
ATOM 781 O O . ARG A 1 97 ? 18.754 0.229 22.439 1.00 53.44 97 ARG A O 1
ATOM 788 N N . SER A 1 98 ? 17.541 2.104 22.246 1.00 52.00 98 SER A N 1
ATOM 789 C CA . SER A 1 98 ? 18.563 2.933 21.606 1.00 52.00 98 SER A CA 1
ATOM 790 C C . SER A 1 98 ? 18.642 4.273 22.341 1.00 52.00 98 SER A C 1
ATOM 792 O O . SER A 1 98 ? 17.723 5.078 22.231 1.00 52.00 98 SER A O 1
ATOM 794 N N . ASP A 1 99 ? 19.722 4.482 23.098 1.00 52.75 99 ASP A N 1
ATOM 795 C CA . ASP A 1 99 ? 19.984 5.625 23.998 1.00 52.75 99 ASP A CA 1
ATOM 796 C C . ASP A 1 99 ? 20.233 6.977 23.283 1.00 52.75 99 ASP A C 1
ATOM 798 O O . ASP A 1 99 ? 21.069 7.772 23.702 1.00 52.75 99 ASP A O 1
ATOM 802 N N . GLU A 1 100 ? 19.510 7.293 22.209 1.00 48.38 100 GLU A N 1
ATOM 803 C CA . GLU A 1 100 ? 19.681 8.552 21.472 1.00 48.38 100 GLU A CA 1
ATOM 804 C C . GLU A 1 100 ? 18.325 9.244 21.253 1.00 48.38 100 GLU A C 1
ATOM 806 O O . GLU A 1 100 ? 17.483 8.769 20.498 1.00 48.38 100 GLU A O 1
ATOM 811 N N . GLY A 1 101 ? 18.128 10.386 21.924 1.00 43.16 101 GLY A N 1
ATOM 812 C CA . GLY A 1 101 ? 17.264 11.492 21.486 1.00 43.16 101 GLY A CA 1
ATOM 813 C C . GLY A 1 101 ? 15.768 11.210 21.268 1.00 43.16 101 GLY A C 1
ATOM 814 O O . GLY A 1 101 ? 15.338 10.746 20.220 1.00 43.16 101 GLY A O 1
ATOM 815 N N . SER A 1 102 ? 14.938 11.645 22.220 1.00 41.16 102 SER A N 1
ATOM 816 C CA . SER A 1 102 ? 13.470 11.686 22.125 1.00 41.16 102 SER A CA 1
ATOM 817 C C . SER A 1 102 ? 12.972 12.563 20.956 1.00 41.16 102 SER A C 1
ATOM 819 O O . SER A 1 102 ? 12.701 13.751 21.136 1.00 41.16 102 SER A O 1
ATOM 821 N N . TYR A 1 103 ? 12.741 11.965 19.789 1.00 45.69 103 TYR A N 1
ATOM 822 C CA . TYR A 1 103 ? 11.810 12.485 18.787 1.00 45.69 103 TYR A CA 1
ATOM 823 C C . TYR A 1 103 ? 10.700 11.458 18.581 1.00 45.69 103 TYR A C 1
ATOM 825 O O . TYR A 1 103 ? 10.926 10.335 18.135 1.00 45.69 103 TYR A O 1
ATOM 833 N N . TYR A 1 104 ? 9.480 11.830 18.963 1.00 41.75 104 TYR A N 1
ATOM 834 C CA . TYR A 1 104 ? 8.295 11.026 18.701 1.00 41.75 104 TYR A CA 1
ATOM 835 C C . TYR A 1 104 ? 8.193 10.787 17.187 1.00 41.75 104 TYR A C 1
ATOM 837 O O . TYR A 1 104 ? 8.053 11.749 16.440 1.00 41.75 104 TYR A O 1
ATOM 845 N N . TYR A 1 105 ? 8.182 9.529 16.731 1.00 48.62 105 TYR A N 1
ATOM 846 C CA . TYR A 1 105 ? 7.706 9.153 15.389 1.00 48.62 105 TYR A CA 1
ATOM 847 C C . TYR A 1 105 ? 6.174 9.331 15.326 1.00 48.62 105 TYR A C 1
ATOM 849 O O . TYR A 1 105 ? 5.404 8.394 15.121 1.00 48.62 105 TYR A O 1
ATOM 857 N N . ARG A 1 106 ? 5.705 10.551 15.591 1.00 50.41 106 ARG A N 1
ATOM 858 C CA . ARG A 1 106 ? 4.440 11.036 15.054 1.00 50.41 106 ARG A CA 1
ATOM 859 C C . ARG A 1 106 ? 4.745 11.452 13.618 1.00 50.41 106 ARG A C 1
ATOM 861 O O . ARG A 1 106 ? 5.845 11.909 13.335 1.00 50.41 106 ARG A O 1
ATOM 868 N N . ASP A 1 107 ? 3.804 11.209 12.717 1.00 59.88 107 ASP A N 1
ATOM 869 C CA . ASP A 1 107 ? 3.877 11.727 11.347 1.00 59.88 107 A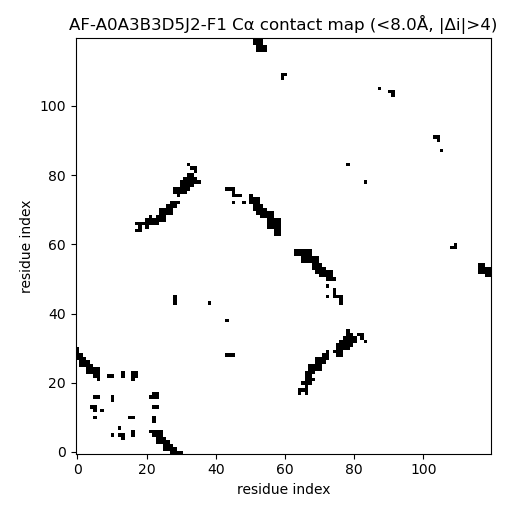SP A CA 1
ATOM 870 C C . ASP A 1 107 ? 4.896 11.031 10.422 1.00 59.88 107 ASP A C 1
ATOM 872 O O . ASP A 1 107 ? 5.636 11.659 9.672 1.00 59.88 107 ASP A O 1
ATOM 876 N N . SER A 1 108 ? 4.895 9.690 10.409 1.00 64.62 108 SER A N 1
ATOM 877 C CA . SER A 1 108 ? 5.631 8.874 9.417 1.00 64.62 108 SER A CA 1
ATOM 878 C C . SER A 1 108 ? 4.974 8.883 8.026 1.00 64.62 108 SER A C 1
ATOM 880 O O . SER A 1 108 ? 4.731 7.829 7.437 1.00 64.62 108 SER A O 1
ATOM 882 N N . TYR A 1 109 ? 4.631 10.063 7.520 1.00 71.25 109 TYR A N 1
ATOM 883 C CA . TYR A 1 109 ? 4.057 10.270 6.194 1.00 71.25 109 TYR A CA 1
ATOM 884 C C . TYR A 1 109 ? 4.886 11.298 5.419 1.00 71.25 109 TYR A C 1
ATOM 886 O O . TYR A 1 109 ? 5.429 12.238 5.994 1.00 71.25 109 TYR A O 1
ATOM 894 N N . ILE A 1 110 ? 4.992 11.125 4.099 1.00 73.19 110 ILE A N 1
ATOM 895 C CA . ILE A 1 110 ? 5.566 12.160 3.230 1.00 73.19 110 ILE A CA 1
ATOM 896 C C . ILE A 1 110 ? 4.512 13.268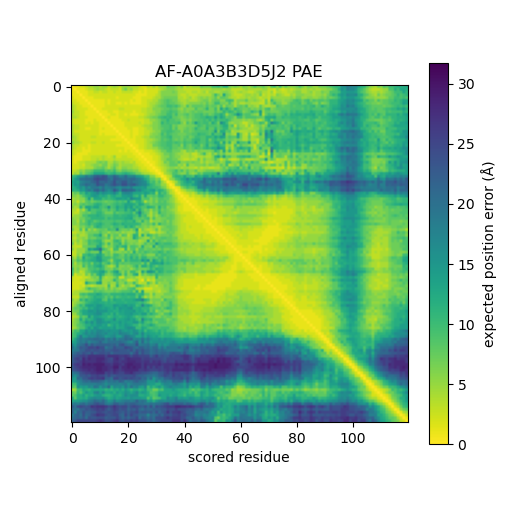 3.060 1.00 73.19 110 ILE A C 1
ATOM 898 O O . ILE A 1 110 ? 3.341 12.936 2.854 1.00 73.19 110 ILE A O 1
ATOM 902 N N . PRO A 1 111 ? 4.882 14.561 3.150 1.00 74.19 111 PRO A N 1
ATOM 903 C CA . PRO A 1 111 ? 3.972 15.664 2.858 1.00 74.19 111 PRO A CA 1
ATOM 904 C C . PRO A 1 111 ? 3.327 15.521 1.478 1.00 74.19 111 PRO A C 1
ATOM 906 O O . PRO A 1 111 ? 3.959 15.042 0.536 1.00 74.19 111 PRO A O 1
ATOM 909 N N . ASN A 1 112 ? 2.076 15.963 1.351 1.00 70.62 112 ASN A N 1
ATOM 910 C CA . ASN A 1 112 ? 1.379 15.930 0.070 1.00 70.62 112 ASN A CA 1
ATOM 911 C C . ASN A 1 112 ? 2.158 16.736 -0.974 1.00 70.62 112 ASN A C 1
ATOM 913 O O . ASN A 1 112 ? 2.483 17.903 -0.755 1.00 70.62 112 ASN A O 1
ATOM 917 N N . VAL A 1 113 ? 2.420 16.109 -2.115 1.00 66.12 113 VAL A N 1
ATOM 918 C CA . VAL A 1 113 ? 2.929 16.776 -3.313 1.00 66.12 113 VAL A CA 1
ATOM 919 C C . VAL A 1 113 ? 1.710 17.124 -4.170 1.00 66.12 113 VAL A C 1
ATOM 921 O O . VAL A 1 113 ? 0.799 16.300 -4.289 1.00 66.12 113 VAL A O 1
ATOM 924 N N . GLU A 1 114 ? 1.641 18.342 -4.714 1.00 53.44 114 GLU A N 1
ATOM 925 C CA . GLU A 1 114 ? 0.525 18.760 -5.575 1.00 53.44 114 GLU A CA 1
ATOM 926 C C . GLU A 1 114 ? 0.301 17.737 -6.702 1.00 53.44 114 GLU A C 1
ATOM 928 O O . GLU A 1 114 ? 1.245 17.330 -7.380 1.00 53.44 114 GLU A O 1
ATOM 933 N N . SER A 1 115 ? -0.943 17.285 -6.891 1.00 58.03 115 SER A N 1
ATOM 934 C CA . SER A 1 115 ? -1.288 16.304 -7.924 1.00 58.03 115 SER A CA 1
ATOM 935 C C . SER A 1 115 ? -2.552 16.699 -8.686 1.00 58.03 115 SER A C 1
ATOM 937 O O . SER A 1 115 ? -3.577 17.057 -8.107 1.00 58.03 115 SER A O 1
ATOM 939 N N . ASN A 1 116 ? -2.470 16.590 -10.015 1.00 49.81 116 ASN A N 1
ATOM 940 C CA . ASN A 1 116 ? -3.600 16.638 -10.941 1.00 49.81 116 ASN A CA 1
ATOM 941 C C . ASN A 1 116 ? -4.366 15.306 -10.852 1.00 49.81 116 ASN A C 1
ATOM 943 O O . ASN A 1 116 ? -4.180 14.414 -11.679 1.00 49.81 116 ASN A O 1
ATOM 947 N N . LEU A 1 117 ? -5.172 15.126 -9.805 1.00 54.62 117 LEU A N 1
ATOM 948 C CA . LEU A 1 117 ? -5.975 13.915 -9.619 1.00 54.62 117 LEU A CA 1
ATOM 949 C C . LEU A 1 117 ? -7.115 13.883 -10.646 1.00 54.62 117 LEU A C 1
ATOM 951 O O . LEU A 1 117 ? -8.054 14.673 -10.572 1.00 54.62 117 LEU A O 1
ATOM 955 N N . LEU A 1 118 ? -7.059 12.947 -11.594 1.00 51.53 118 LEU A N 1
ATOM 956 C CA . LEU A 1 118 ? -8.193 12.645 -12.466 1.00 51.53 118 LEU A CA 1
ATOM 957 C C . LEU A 1 118 ? -9.223 11.832 -11.664 1.00 51.53 118 LEU A C 1
ATOM 959 O O . LEU A 1 118 ? -8.985 10.669 -11.331 1.00 51.53 118 LEU A O 1
ATOM 963 N N . GLN A 1 119 ? -10.363 12.445 -11.334 1.00 47.47 119 GLN A N 1
ATOM 964 C CA . GLN A 1 119 ? -11.551 11.715 -10.878 1.00 47.47 119 GLN A CA 1
ATOM 965 C C . GLN A 1 119 ? -12.142 10.942 -12.064 1.00 47.47 119 GLN A C 1
ATOM 967 O O . GLN A 1 119 ? -12.354 11.519 -13.131 1.00 47.47 119 GLN A O 1
ATOM 972 N N . LYS A 1 120 ? -12.392 9.646 -11.876 1.00 43.62 120 LYS A N 1
ATOM 973 C CA . LYS A 1 120 ? -13.260 8.847 -12.746 1.00 43.62 120 LYS A CA 1
ATOM 974 C C . LYS A 1 120 ? -14.573 8.569 -12.036 1.00 43.62 120 LYS A C 1
ATOM 976 O O . LYS A 1 120 ? -14.540 8.474 -10.789 1.00 43.62 120 LYS A O 1
#

Solvent-accessible surface area (backbone atoms only — not comparable to full-atom values): 7394 Å² total; per-residue (Å²): 90,78,50,82,46,56,43,65,91,82,24,99,43,59,84,77,15,54,83,31,72,80,13,32,41,35,42,39,39,47,73,50,64,39,81,82,72,100,71,58,71,70,77,70,47,40,94,56,75,87,47,43,40,54,47,84,39,49,45,90,52,88,89,40,44,77,14,27,42,39,37,36,44,72,46,62,37,62,40,12,68,68,52,50,51,53,56,58,46,55,63,54,61,66,43,81,80,49,102,67,80,99,67,77,88,66,77,95,64,73,78,89,70,96,72,92,74,54,80,114

pLDDT: mean 77.58, std 15.57, range [41.16, 95.44]

Mean predicted aligned error: 10.27 Å

InterPro domains:
  IPR001148 Alpha carbonic anhydrase domain [PF00194] (1-33)
  IPR001148 Alpha carbonic anhydrase domain [PF00194] (35-95)
  IPR001148 Alpha carbonic anhydrase domain [PS51144] (1-120)
  IPR001148 Alpha carbonic anhydrase domain [SM01057] (1-103)
  IPR023561 Carbonic anhydrase, alpha-class [PTHR18952] (1-90)
  IPR036398 Alpha carbonic anhydrase domain superfamily [G3DSA:3.10.200.10] (1-33)
  IPR036398 Alpha carbonic anhydrase domain superfamily [G3DSA:3.10.200.10] (34-111)
  IPR036398 Alpha carbonic anhydrase domain superfamily [SSF51069] (1-94)